Protein AF-A0A531MPR6-F1 (afdb_monomer_lite)

Sequence (70 aa):
YFVPSAHARHSMFDLASYTVDRLASAGVTAESLGRCTYAEEDLFYSYRRTTHRKEPDYGRQVSAIVLEKI

Secondary structure (DSSP, 8-state):
-EEE-SSTT-EEE-HHHHHHHHHHHTT---------TTT-TTT---HHHHHHHT-S----------PPP-

Structure (mmCIF, N/CA/C/O backbone):
data_AF-A0A531MPR6-F1
#
_entry.id   AF-A0A531MPR6-F1
#
loop_
_atom_site.group_PDB
_atom_site.id
_atom_site.type_symbol
_atom_site.label_atom_id
_atom_site.label_alt_id
_atom_site.label_comp_id
_atom_site.label_asym_id
_atom_site.label_entity_id
_atom_site.label_seq_id
_atom_site.pdbx_PDB_ins_code
_atom_site.Cartn_x
_atom_site.Cartn_y
_atom_site.Cartn_z
_atom_site.occupancy
_atom_site.B_iso_or_equiv
_atom_site.auth_seq_id
_atom_site.auth_comp_id
_atom_site.auth_asym_id
_atom_site.auth_atom_id
_atom_site.pdbx_PDB_model_num
ATOM 1 N N . TYR A 1 1 ? -0.517 -15.580 -3.817 1.00 94.00 1 TYR A N 1
ATOM 2 C CA . TYR A 1 1 ? -0.071 -14.174 -3.931 1.00 94.00 1 TYR A CA 1
ATOM 3 C C . TYR A 1 1 ? 0.873 -13.902 -5.093 1.00 94.00 1 TYR A C 1
ATOM 5 O O . TYR A 1 1 ? 0.834 -12.797 -5.606 1.00 94.00 1 TYR A O 1
ATOM 13 N N . PHE A 1 2 ? 1.749 -14.828 -5.501 1.00 97.19 2 PHE A N 1
ATOM 14 C CA . PHE A 1 2 ? 2.646 -14.583 -6.637 1.00 97.19 2 PHE A CA 1
ATOM 15 C C . PHE A 1 2 ? 2.100 -15.203 -7.920 1.00 97.19 2 PHE A C 1
ATOM 17 O O . PHE A 1 2 ? 1.680 -16.359 -7.904 1.00 97.19 2 PHE A O 1
ATOM 24 N N . VAL A 1 3 ? 2.138 -14.448 -9.016 1.00 95.62 3 VAL A N 1
ATOM 25 C CA . VAL A 1 3 ? 1.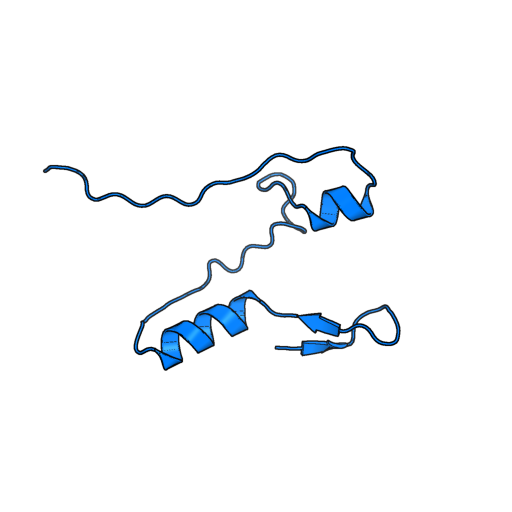856 -14.944 -10.371 1.00 95.62 3 VAL A CA 1
ATOM 26 C C . VAL A 1 3 ? 3.035 -14.632 -11.301 1.00 95.62 3 VAL A C 1
ATOM 28 O O . VAL A 1 3 ? 3.845 -13.752 -10.981 1.00 95.62 3 VAL A O 1
ATOM 31 N N . PRO A 1 4 ? 3.183 -15.338 -12.437 1.00 96.50 4 PRO A N 1
ATOM 32 C CA . PRO A 1 4 ? 4.249 -15.052 -13.392 1.00 96.50 4 PRO A CA 1
ATOM 33 C C . PRO A 1 4 ? 4.237 -13.585 -13.840 1.00 96.50 4 PRO A C 1
ATOM 35 O O . PRO A 1 4 ? 3.173 -13.003 -14.050 1.00 96.50 4 PRO A O 1
ATOM 38 N N . SER A 1 5 ? 5.417 -12.981 -13.990 1.00 96.12 5 SER A N 1
ATOM 39 C CA . SER A 1 5 ? 5.545 -11.651 -14.594 1.00 96.12 5 SER A CA 1
ATOM 40 C C . SER A 1 5 ? 5.985 -11.739 -16.056 1.00 96.12 5 SER A C 1
ATOM 42 O O . SER A 1 5 ? 6.505 -12.763 -16.497 1.00 96.12 5 SER A O 1
ATOM 44 N N . ALA A 1 6 ? 5.845 -10.634 -16.791 1.00 94.56 6 ALA A N 1
ATOM 45 C CA . ALA A 1 6 ? 6.366 -10.512 -18.153 1.00 94.56 6 ALA A CA 1
ATOM 46 C C . ALA A 1 6 ? 7.908 -10.544 -18.226 1.00 94.56 6 ALA A C 1
ATOM 48 O O . ALA A 1 6 ? 8.473 -10.727 -19.302 1.00 94.56 6 ALA A O 1
ATOM 49 N N . HIS A 1 7 ? 8.609 -10.354 -17.104 1.00 94.31 7 HIS A N 1
ATOM 50 C CA . HIS A 1 7 ? 10.065 -10.399 -17.048 1.00 94.31 7 HIS A CA 1
ATOM 51 C C . HIS A 1 7 ? 10.536 -11.731 -16.473 1.00 94.31 7 HIS A C 1
ATOM 53 O O . HIS A 1 7 ? 10.161 -12.134 -15.370 1.00 94.31 7 HIS A O 1
ATOM 59 N N . ALA A 1 8 ? 11.412 -12.412 -17.214 1.00 95.19 8 ALA A N 1
ATOM 60 C CA . ALA A 1 8 ? 12.005 -13.659 -16.755 1.00 95.19 8 ALA A CA 1
ATOM 61 C C . ALA A 1 8 ? 12.668 -13.463 -15.381 1.00 95.19 8 ALA A C 1
ATOM 63 O O . ALA A 1 8 ? 13.314 -12.443 -15.118 1.00 95.19 8 ALA A O 1
ATOM 64 N N . ARG A 1 9 ? 12.500 -14.459 -14.503 1.00 95.06 9 ARG A N 1
ATOM 65 C CA . ARG A 1 9 ? 12.983 -14.453 -13.108 1.00 95.06 9 ARG A CA 1
ATOM 66 C C . ARG A 1 9 ? 12.344 -13.393 -12.195 1.00 95.06 9 ARG A C 1
ATOM 68 O O . ARG A 1 9 ? 12.826 -13.197 -11.087 1.00 95.06 9 ARG A O 1
ATOM 75 N N . HIS A 1 10 ? 11.258 -12.751 -12.622 1.00 95.19 10 HIS A N 1
ATOM 76 C CA . HIS A 1 10 ? 10.451 -11.857 -11.789 1.00 95.19 10 HIS A CA 1
ATOM 77 C C . HIS A 1 10 ? 9.030 -12.412 -11.630 1.00 95.19 10 HIS A C 1
ATOM 79 O O . HIS A 1 10 ? 8.528 -13.131 -12.497 1.00 95.19 10 HIS A O 1
ATOM 85 N N . SER A 1 11 ? 8.370 -12.055 -10.527 1.00 97.38 11 SER A N 1
ATOM 86 C CA . SER A 1 11 ? 6.977 -12.420 -10.231 1.00 97.38 11 SER A CA 1
ATOM 87 C C . SER A 1 11 ? 6.147 -11.173 -9.941 1.00 97.38 11 SER A C 1
ATOM 89 O O . SER A 1 11 ? 6.661 -10.189 -9.409 1.00 97.38 11 SER A O 1
ATOM 91 N N . MET A 1 12 ? 4.860 -11.219 -10.273 1.00 97.06 12 MET A N 1
ATOM 92 C CA . MET A 1 12 ? 3.883 -10.213 -9.861 1.00 97.06 12 MET A CA 1
ATOM 93 C C . MET A 1 12 ? 3.342 -10.596 -8.489 1.00 97.06 12 MET A C 1
ATOM 95 O O . MET A 1 12 ? 2.978 -11.750 -8.274 1.00 97.06 12 MET A O 1
ATOM 99 N N . PHE A 1 13 ? 3.304 -9.639 -7.566 1.00 97.31 13 PHE A N 1
ATOM 100 C CA . PHE A 1 13 ? 2.867 -9.861 -6.194 1.00 97.31 13 PHE A CA 1
ATOM 101 C C . PHE A 1 13 ? 1.519 -9.196 -5.932 1.00 97.31 13 PHE A C 1
ATOM 103 O O . PHE A 1 13 ? 1.380 -7.983 -6.093 1.00 97.31 13 PHE A O 1
ATOM 110 N N . ASP A 1 14 ? 0.556 -9.992 -5.485 1.00 96.94 14 ASP A N 1
ATOM 111 C CA . ASP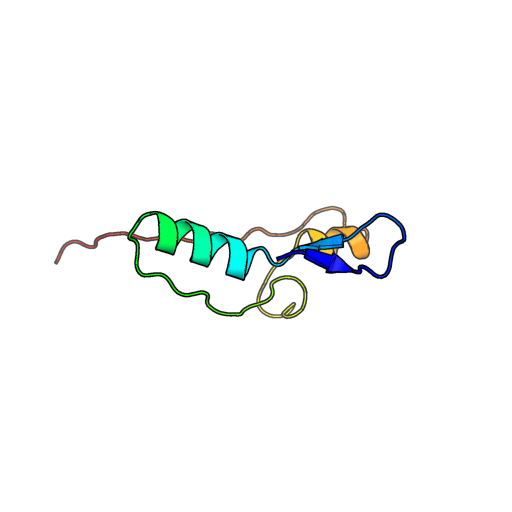 A 1 14 ? -0.714 -9.523 -4.952 1.00 96.94 14 ASP A CA 1
ATOM 112 C C . ASP A 1 14 ? -0.545 -9.091 -3.490 1.00 96.94 14 ASP A C 1
ATOM 114 O O . ASP A 1 14 ? -0.704 -9.877 -2.550 1.00 96.94 14 ASP A O 1
ATOM 118 N N . LEU A 1 15 ? -0.166 -7.823 -3.322 1.00 96.25 15 LEU A N 1
ATOM 119 C CA . LEU A 1 15 ? 0.011 -7.202 -2.013 1.00 96.25 15 LEU A CA 1
ATOM 120 C C . LEU A 1 15 ? -1.314 -7.100 -1.245 1.00 96.25 15 LEU A C 1
ATOM 122 O O . LEU A 1 15 ? -1.318 -7.276 -0.031 1.00 96.25 15 LEU A O 1
ATOM 126 N N . ALA A 1 16 ? -2.426 -6.825 -1.933 1.00 96.25 16 ALA A N 1
ATOM 127 C CA . ALA A 1 16 ? -3.711 -6.576 -1.288 1.00 96.25 16 ALA A CA 1
ATOM 128 C C . ALA A 1 16 ? -4.249 -7.840 -0.609 1.00 96.25 16 ALA A C 1
ATOM 130 O O . ALA A 1 16 ? -4.539 -7.804 0.588 1.00 96.25 16 ALA A O 1
ATOM 131 N N . SER A 1 17 ? -4.315 -8.961 -1.335 1.00 96.88 17 SER A N 1
ATOM 132 C CA . SER A 1 17 ? -4.742 -10.235 -0.748 1.00 96.88 17 SER A CA 1
ATOM 133 C C . SER A 1 17 ? -3.793 -10.691 0.354 1.00 96.88 17 SER A C 1
ATOM 135 O O . SER A 1 17 ? -4.249 -11.125 1.406 1.00 96.88 17 SER A O 1
ATOM 137 N N . TYR A 1 18 ? -2.478 -10.518 0.170 1.00 98.06 18 TYR A N 1
ATOM 138 C CA . TYR A 1 18 ? -1.511 -10.853 1.216 1.00 98.06 18 TYR A CA 1
ATOM 139 C C . TYR A 1 18 ? -1.756 -10.068 2.510 1.00 98.06 18 TYR A C 1
ATOM 141 O O . TYR A 1 18 ? -1.733 -10.645 3.596 1.00 98.06 18 TYR A O 1
ATOM 149 N N . THR A 1 19 ? -2.010 -8.763 2.421 1.00 97.50 19 THR A N 1
ATOM 150 C CA . THR A 1 19 ? -2.293 -7.934 3.597 1.00 97.50 19 THR A CA 1
ATOM 151 C C . THR A 1 19 ? -3.595 -8.344 4.289 1.00 97.50 19 THR A C 1
ATOM 153 O O . THR A 1 19 ? -3.599 -8.460 5.514 1.00 97.50 19 THR A O 1
ATOM 156 N N . VAL A 1 20 ? -4.673 -8.599 3.538 1.00 98.12 20 VAL A N 1
ATOM 157 C CA . VAL A 1 20 ? -5.959 -9.041 4.111 1.00 98.12 20 VAL A CA 1
ATOM 158 C C . VAL A 1 20 ? -5.811 -10.388 4.819 1.00 98.12 20 VAL A C 1
ATOM 160 O O . VAL A 1 20 ? -6.200 -10.503 5.978 1.00 98.12 20 VAL A O 1
ATOM 163 N N . ASP A 1 21 ? -5.165 -11.371 4.194 1.00 98.25 21 ASP A N 1
ATOM 164 C CA . ASP A 1 21 ? -4.984 -12.702 4.787 1.00 98.25 21 ASP A CA 1
ATOM 165 C C . ASP A 1 21 ? -4.112 -12.655 6.054 1.00 98.25 21 ASP A C 1
ATOM 167 O O . ASP A 1 21 ? -4.348 -13.388 7.022 1.00 98.25 21 ASP A O 1
ATOM 171 N N . ARG A 1 22 ? -3.126 -11.748 6.100 1.00 98.38 22 ARG A N 1
ATOM 172 C CA . ARG A 1 22 ? -2.315 -11.481 7.299 1.00 98.38 22 ARG A CA 1
ATOM 173 C C . ARG A 1 22 ? -3.141 -10.884 8.439 1.00 98.38 22 ARG A C 1
ATOM 175 O O . ARG A 1 22 ? -2.935 -11.278 9.584 1.00 98.38 22 ARG A O 1
ATOM 182 N N . LEU A 1 23 ? -4.050 -9.957 8.139 1.00 98.50 23 LEU A N 1
ATOM 183 C CA . LEU A 1 23 ? -4.965 -9.370 9.123 1.00 98.50 23 LEU A CA 1
ATOM 184 C C . LEU A 1 23 ? -5.972 -10.409 9.629 1.00 98.50 23 LEU A C 1
ATOM 186 O O . LEU A 1 23 ? -6.121 -10.568 10.840 1.00 98.50 23 LEU A O 1
ATOM 190 N N . ALA A 1 24 ? -6.567 -11.190 8.726 1.00 98.19 24 ALA A N 1
ATOM 191 C CA . ALA A 1 24 ? -7.477 -12.276 9.076 1.00 98.19 24 ALA A CA 1
ATOM 192 C C . ALA A 1 24 ? -6.801 -13.316 9.985 1.00 98.19 24 ALA A C 1
ATOM 194 O O . ALA A 1 24 ? -7.355 -13.704 11.011 1.00 98.19 24 ALA A O 1
ATOM 195 N N . SER A 1 25 ? -5.556 -13.697 9.676 1.00 98.31 25 SER A N 1
ATOM 196 C CA . SER A 1 25 ? -4.755 -14.606 10.514 1.00 98.31 25 SER A CA 1
ATOM 197 C C . SER A 1 25 ? -4.458 -14.041 11.910 1.00 98.31 25 SER A C 1
ATOM 199 O O . SER A 1 25 ? -4.215 -14.803 12.842 1.00 98.31 25 SER A O 1
ATOM 201 N N . ALA A 1 26 ? -4.472 -12.716 12.066 1.00 98.62 26 ALA A N 1
ATOM 202 C CA . ALA A 1 26 ? -4.327 -12.033 13.349 1.00 98.62 26 ALA A CA 1
ATOM 203 C C . ALA A 1 26 ? -5.668 -11.842 14.090 1.00 98.62 26 ALA A C 1
ATOM 205 O O . ALA A 1 26 ? -5.699 -11.177 15.123 1.00 98.62 26 ALA A O 1
ATOM 206 N N . GLY A 1 27 ? -6.770 -12.405 13.580 1.00 98.56 27 GLY A N 1
ATOM 207 C CA . GLY A 1 27 ? -8.108 -12.271 14.160 1.00 98.56 27 GLY A CA 1
ATOM 208 C C . GLY A 1 27 ? -8.810 -10.951 13.830 1.00 98.56 27 GLY A C 1
ATOM 209 O O . GLY A 1 27 ? -9.789 -10.607 14.487 1.00 98.56 27 GLY A O 1
ATOM 210 N N . VAL A 1 28 ? -8.322 -10.200 12.836 1.00 98.62 28 VAL A N 1
ATOM 211 C CA . VAL A 1 28 ? -8.903 -8.920 12.409 1.00 98.62 28 VAL A CA 1
ATOM 212 C C . VAL A 1 28 ? -9.809 -9.131 11.196 1.00 98.62 28 VAL A C 1
ATOM 214 O O . VAL A 1 28 ? -9.369 -9.655 10.174 1.00 98.62 28 VAL A O 1
ATOM 217 N N . THR A 1 29 ? -11.056 -8.659 11.269 1.00 98.19 29 THR A N 1
ATOM 218 C CA . THR A 1 29 ? -11.932 -8.545 10.093 1.00 98.19 29 THR A CA 1
ATOM 219 C C . THR A 1 29 ? -11.464 -7.376 9.233 1.00 98.19 29 THR A C 1
ATOM 221 O O . THR A 1 29 ? -11.442 -6.238 9.698 1.00 98.19 29 THR A O 1
ATOM 224 N N . ALA A 1 30 ? -11.080 -7.647 7.988 1.00 97.62 30 ALA A N 1
ATOM 225 C CA . ALA A 1 30 ? -10.541 -6.646 7.077 1.00 97.62 30 ALA A CA 1
ATOM 226 C C . ALA A 1 30 ? -11.033 -6.871 5.645 1.00 97.62 30 ALA A C 1
ATOM 228 O O . ALA A 1 30 ? -11.272 -8.003 5.228 1.00 97.62 30 ALA A O 1
ATOM 229 N N . GLU A 1 31 ? -11.113 -5.784 4.884 1.00 96.56 31 GLU A N 1
ATOM 230 C CA . GLU A 1 31 ? -11.375 -5.794 3.448 1.00 96.56 31 GLU A CA 1
ATOM 231 C C . GLU A 1 31 ? -10.400 -4.861 2.722 1.00 96.56 31 GLU A C 1
ATOM 233 O O . GLU A 1 31 ? -9.770 -3.989 3.326 1.00 96.56 31 GLU A O 1
ATOM 238 N N . SER A 1 32 ? -10.261 -5.057 1.413 1.00 95.75 32 SER A N 1
ATOM 239 C CA . SER A 1 32 ? -9.470 -4.186 0.544 1.00 95.75 32 SER A CA 1
ATOM 240 C C . SER A 1 32 ? -10.395 -3.393 -0.368 1.00 95.75 32 SER A C 1
ATOM 242 O O . SER A 1 32 ? -11.339 -3.950 -0.921 1.00 95.75 32 SER A O 1
ATOM 244 N N . LEU A 1 33 ? -10.072 -2.119 -0.611 1.00 95.75 33 LEU A N 1
ATOM 245 C CA . LEU A 1 33 ? -10.831 -1.261 -1.530 1.00 95.75 33 LEU A CA 1
ATOM 246 C C . LEU A 1 33 ? -10.777 -1.742 -2.993 1.00 95.75 33 LEU A C 1
ATOM 248 O O . LEU A 1 33 ? -11.521 -1.236 -3.827 1.00 95.75 33 LEU A O 1
ATOM 252 N N . GLY A 1 34 ? -9.860 -2.657 -3.332 1.00 94.56 34 GLY A N 1
ATOM 253 C CA . GLY A 1 34 ? -9.707 -3.177 -4.696 1.00 94.56 34 GLY A CA 1
ATOM 254 C C . GLY A 1 34 ? -9.221 -2.137 -5.716 1.00 94.56 34 GLY A C 1
ATOM 255 O O . GLY A 1 34 ? -9.401 -2.323 -6.915 1.00 94.56 34 GLY A O 1
ATOM 256 N N . ARG A 1 35 ? -8.620 -1.035 -5.250 1.00 96.38 35 ARG A N 1
ATOM 257 C CA . ARG A 1 35 ? -8.160 0.092 -6.078 1.00 96.38 35 ARG A CA 1
ATOM 258 C C . ARG A 1 35 ? -6.685 -0.039 -6.428 1.00 96.38 35 ARG A C 1
ATOM 260 O O . ARG A 1 35 ? -5.877 -0.446 -5.593 1.00 96.38 35 ARG A O 1
ATOM 267 N N . CYS A 1 36 ? -6.316 0.343 -7.647 1.00 97.12 36 CYS A N 1
ATOM 268 C CA . CYS A 1 36 ? -4.950 0.201 -8.143 1.00 97.12 36 CYS A CA 1
ATOM 269 C C . CYS A 1 36 ? -4.312 1.567 -8.393 1.00 97.12 36 CYS A C 1
ATOM 271 O O . CYS A 1 36 ? -4.614 2.232 -9.382 1.00 97.12 36 CYS A O 1
ATOM 273 N N . THR A 1 37 ? -3.345 1.951 -7.553 1.00 97.88 37 THR A N 1
ATOM 274 C CA . THR A 1 37 ? -2.654 3.246 -7.688 1.00 97.88 37 THR A CA 1
ATOM 275 C C . THR A 1 37 ? -1.942 3.400 -9.028 1.00 97.88 37 THR A C 1
ATOM 277 O O . THR A 1 37 ? -1.841 4.509 -9.540 1.00 97.88 37 THR A O 1
ATOM 280 N N . TYR A 1 38 ? -1.445 2.303 -9.616 1.00 97.38 38 TYR A N 1
ATOM 281 C CA . TYR A 1 38 ? -0.784 2.326 -10.921 1.00 97.38 38 TYR A CA 1
ATOM 282 C C . TYR A 1 38 ? -1.768 2.567 -12.073 1.00 97.38 38 TYR A C 1
ATOM 284 O O . TYR A 1 38 ? -1.456 3.368 -12.952 1.00 97.38 38 TYR A O 1
ATOM 292 N N . ALA A 1 39 ? -2.919 1.885 -12.068 1.00 97.31 39 ALA A N 1
ATOM 293 C CA . ALA A 1 39 ? -3.888 1.920 -13.165 1.00 97.31 39 ALA A CA 1
ATOM 294 C C . ALA A 1 39 ? -4.790 3.163 -13.130 1.00 97.31 39 ALA A C 1
ATOM 296 O O . ALA A 1 39 ? -5.140 3.692 -14.178 1.00 97.31 39 ALA A O 1
ATOM 297 N N . GLU A 1 40 ? -5.145 3.640 -11.939 1.00 97.88 40 GLU A N 1
ATOM 298 C CA . GLU A 1 40 ? -6.095 4.739 -11.744 1.00 97.88 40 GLU A CA 1
ATOM 299 C C . GLU A 1 40 ? -5.364 6.078 -11.577 1.00 97.88 40 GLU A C 1
ATOM 301 O O . GLU A 1 40 ? -5.323 6.673 -10.498 1.00 97.88 40 GLU A O 1
ATOM 306 N N . GLU A 1 41 ? -4.724 6.528 -12.654 1.00 97.12 41 GLU A N 1
ATOM 307 C CA . GLU A 1 41 ? -3.850 7.705 -12.648 1.00 97.12 41 GLU A CA 1
ATOM 308 C C . GLU A 1 41 ? -4.552 9.013 -12.260 1.00 97.12 41 GLU A C 1
ATOM 310 O O . GLU A 1 41 ? -3.952 9.817 -11.548 1.00 97.12 41 GLU A O 1
ATOM 315 N N . ASP A 1 42 ? -5.819 9.191 -12.637 1.00 97.50 42 ASP A N 1
ATOM 316 C CA . ASP A 1 42 ? -6.585 10.413 -12.345 1.00 97.50 42 ASP A CA 1
ATOM 317 C C . ASP A 1 42 ? -6.871 10.608 -10.846 1.00 97.50 42 ASP A C 1
ATOM 319 O O . ASP A 1 42 ? -7.262 11.690 -10.413 1.00 97.50 42 ASP A O 1
ATOM 323 N N . LEU A 1 43 ? -6.695 9.553 -10.045 1.00 97.12 43 LEU A N 1
ATOM 324 C CA . LEU A 1 43 ? -7.070 9.523 -8.632 1.00 97.12 43 LEU A CA 1
ATOM 325 C C . LEU A 1 43 ? -5.872 9.314 -7.705 1.00 97.12 43 LEU A C 1
ATOM 327 O O . LEU A 1 43 ? -5.923 9.697 -6.535 1.00 97.12 43 LEU A O 1
ATOM 331 N N . PHE A 1 44 ? -4.785 8.712 -8.200 1.00 98.31 44 PHE A N 1
ATOM 332 C CA . PHE A 1 44 ? -3.648 8.343 -7.366 1.00 98.31 44 PHE A CA 1
ATOM 333 C C . PHE A 1 44 ? -2.298 8.628 -8.029 1.00 98.31 44 PHE A C 1
ATOM 335 O O . PHE A 1 44 ? -2.015 8.166 -9.131 1.00 98.31 44 PHE A O 1
ATOM 342 N N . TYR A 1 45 ? -1.380 9.242 -7.281 1.00 98.31 45 TYR A N 1
ATOM 343 C CA . TYR A 1 45 ? 0.060 9.089 -7.483 1.00 98.31 45 TYR A CA 1
ATOM 344 C C . TYR A 1 45 ? 0.499 7.621 -7.358 1.00 98.31 45 TYR A C 1
ATOM 346 O O . TYR A 1 45 ? -0.049 6.863 -6.553 1.00 98.31 45 TYR A O 1
ATOM 354 N N . SER A 1 46 ? 1.520 7.227 -8.127 1.00 98.38 46 SER A N 1
ATOM 355 C CA . SER A 1 46 ? 2.087 5.875 -8.101 1.00 98.38 46 SER A CA 1
ATOM 356 C C . SER A 1 46 ? 3.585 5.876 -8.370 1.00 98.38 46 SER A C 1
ATOM 358 O O . SER A 1 46 ? 4.025 6.153 -9.484 1.00 98.38 46 SER A O 1
ATOM 360 N N . TYR A 1 47 ? 4.363 5.434 -7.380 1.00 97.81 47 TYR A N 1
ATOM 361 C CA . TYR A 1 47 ? 5.814 5.287 -7.511 1.00 97.81 47 TYR A CA 1
ATOM 362 C C . TYR A 1 47 ? 6.225 4.399 -8.698 1.00 97.81 47 TYR A C 1
ATOM 364 O O . TYR A 1 47 ? 7.159 4.717 -9.437 1.00 97.81 47 TYR A O 1
ATOM 372 N N . ARG A 1 48 ? 5.515 3.281 -8.918 1.00 96.62 48 ARG A N 1
ATOM 373 C CA . ARG A 1 48 ? 5.822 2.362 -10.024 1.00 96.62 48 ARG A CA 1
ATOM 374 C C . ARG A 1 48 ? 5.572 3.017 -11.383 1.00 96.62 48 ARG A C 1
ATOM 376 O O . ARG A 1 48 ? 6.375 2.811 -12.290 1.00 96.62 48 ARG A O 1
ATOM 383 N N . ARG A 1 49 ? 4.499 3.807 -11.521 1.00 97.88 49 ARG A N 1
ATOM 384 C CA . ARG A 1 49 ? 4.188 4.528 -12.767 1.00 97.88 49 ARG A CA 1
ATOM 385 C C . ARG A 1 49 ? 5.242 5.589 -13.058 1.00 97.88 49 ARG A C 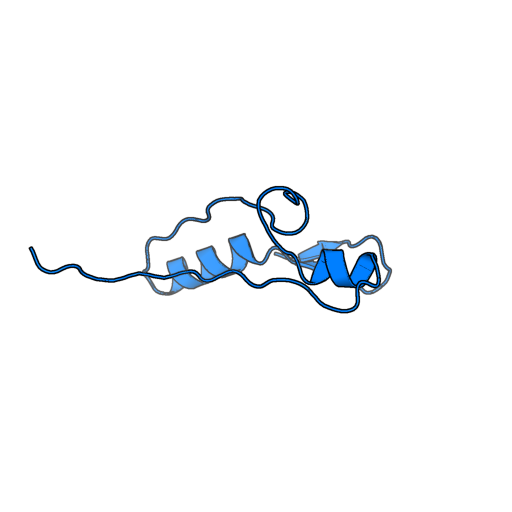1
ATOM 387 O O . ARG A 1 49 ? 5.809 5.571 -14.145 1.00 97.88 49 ARG A O 1
ATOM 394 N N . THR A 1 50 ? 5.588 6.398 -12.061 1.00 98.00 50 THR A N 1
ATOM 395 C CA . THR A 1 50 ? 6.668 7.394 -12.134 1.00 98.00 50 THR A CA 1
ATOM 396 C C . THR A 1 50 ? 8.003 6.756 -12.525 1.00 98.00 50 THR A C 1
ATOM 398 O O . THR A 1 50 ? 8.675 7.241 -13.432 1.00 98.00 50 THR A O 1
ATOM 401 N N . THR A 1 51 ? 8.351 5.601 -11.941 1.00 97.50 51 THR A N 1
ATOM 402 C CA . THR A 1 51 ? 9.570 4.850 -12.301 1.00 97.50 51 THR A CA 1
ATOM 403 C C . THR A 1 51 ? 9.551 4.399 -13.764 1.00 97.50 51 THR A C 1
ATOM 405 O O . THR A 1 51 ? 10.530 4.586 -1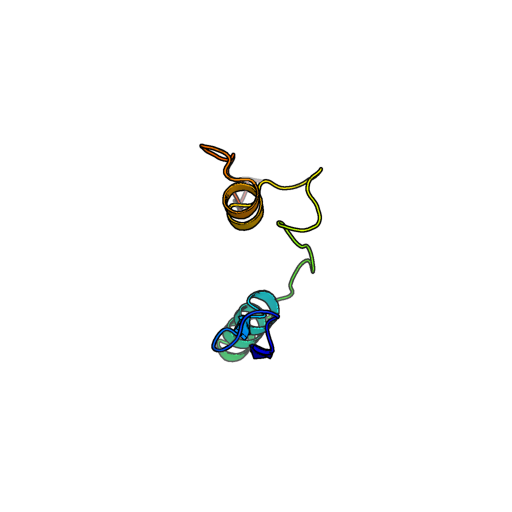4.483 1.00 97.50 51 THR A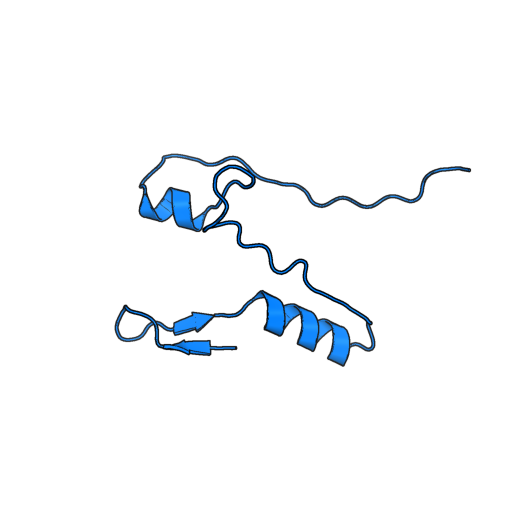 O 1
ATOM 408 N N . HIS A 1 52 ? 8.437 3.827 -14.236 1.00 96.50 52 HIS A N 1
ATOM 409 C CA . HIS A 1 52 ? 8.301 3.397 -15.632 1.00 96.50 52 HIS A CA 1
ATOM 410 C C . HIS A 1 52 ? 8.356 4.570 -16.621 1.00 96.50 52 HIS A C 1
ATOM 412 O O . HIS A 1 52 ? 8.888 4.417 -17.719 1.00 96.50 52 HIS A O 1
ATOM 418 N N . ARG A 1 53 ? 7.842 5.740 -16.227 1.00 97.56 53 ARG A N 1
ATOM 419 C CA . ARG A 1 53 ? 7.863 6.970 -17.030 1.00 97.56 53 ARG A CA 1
ATOM 420 C C . ARG A 1 53 ? 9.143 7.795 -16.889 1.00 97.56 53 ARG A C 1
ATOM 422 O O . ARG A 1 53 ? 9.308 8.756 -17.632 1.00 97.56 53 ARG A O 1
ATOM 429 N N . LYS A 1 54 ? 10.070 7.398 -16.007 1.00 98.00 54 LYS A N 1
ATOM 430 C CA . LYS A 1 54 ? 11.325 8.118 -15.713 1.00 98.00 54 LYS A CA 1
ATOM 431 C C . LYS A 1 54 ? 11.094 9.563 -15.255 1.00 98.00 54 LYS A C 1
ATOM 433 O O . LYS A 1 54 ? 11.876 10.458 -15.567 1.00 98.00 54 LYS A O 1
ATOM 438 N N . GLU A 1 55 ? 10.011 9.783 -14.524 1.00 97.69 55 GLU A N 1
ATOM 439 C CA . GLU A 1 55 ? 9.710 11.072 -13.911 1.00 97.69 55 GLU A CA 1
ATOM 440 C C . GLU A 1 55 ? 10.616 11.292 -12.681 1.00 97.69 55 GLU A C 1
ATOM 442 O O . GLU A 1 55 ? 10.941 10.329 -11.980 1.00 97.69 55 GLU A O 1
ATOM 447 N N . PRO A 1 56 ? 11.054 12.535 -12.409 1.00 96.88 56 PRO A N 1
ATOM 448 C CA . PRO A 1 56 ? 12.053 12.810 -11.374 1.00 96.88 56 PRO A CA 1
ATOM 449 C C . PRO A 1 56 ? 11.517 12.685 -9.939 1.00 96.88 56 PRO A C 1
ATOM 451 O O . PRO A 1 56 ? 12.290 12.400 -9.029 1.00 96.88 56 PRO A O 1
ATOM 454 N N . ASP A 1 57 ? 10.218 12.900 -9.725 1.00 96.38 57 ASP A N 1
ATOM 455 C CA . ASP A 1 57 ? 9.549 12.745 -8.429 1.00 96.38 57 ASP A CA 1
ATOM 456 C C . ASP A 1 57 ? 8.049 12.488 -8.639 1.00 96.38 57 ASP A C 1
ATOM 458 O O . ASP A 1 57 ? 7.536 12.579 -9.755 1.00 96.38 57 ASP A O 1
ATOM 462 N N . TYR A 1 58 ? 7.347 12.162 -7.558 1.00 97.12 58 TYR A N 1
ATOM 463 C CA . TYR A 1 58 ? 5.911 11.913 -7.539 1.00 97.12 58 TYR A CA 1
ATOM 464 C C . TYR A 1 58 ? 5.286 12.419 -6.237 1.00 97.12 58 TYR A C 1
ATOM 466 O O . TYR A 1 58 ? 5.925 12.451 -5.182 1.00 97.12 58 TYR A O 1
ATOM 474 N N . GLY A 1 59 ? 4.006 12.791 -6.295 1.00 97.19 59 GLY A N 1
ATOM 475 C CA . GLY A 1 59 ? 3.229 13.108 -5.097 1.00 97.19 59 GLY A CA 1
ATOM 476 C C . GLY A 1 59 ? 2.996 11.879 -4.212 1.00 97.19 59 GLY A C 1
ATOM 477 O O . GLY A 1 59 ? 3.187 10.739 -4.628 1.00 97.19 59 GLY A O 1
ATOM 478 N N . ARG A 1 60 ? 2.571 12.089 -2.965 1.00 97.56 60 ARG A N 1
ATOM 479 C CA . ARG A 1 60 ? 2.360 11.016 -1.977 1.00 97.56 60 ARG A CA 1
ATOM 480 C C . ARG A 1 60 ? 0.993 11.189 -1.329 1.00 97.56 60 ARG A C 1
ATOM 482 O O . ARG A 1 60 ? 0.644 12.299 -0.936 1.00 97.56 60 ARG A O 1
ATOM 489 N N . GLN A 1 61 ? 0.220 10.110 -1.236 1.0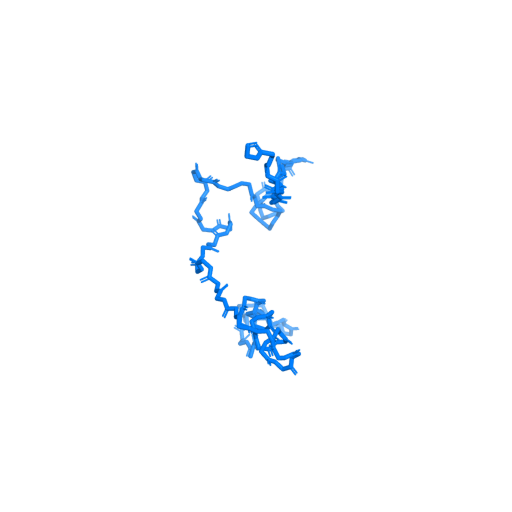0 97.75 61 GLN A N 1
ATOM 490 C CA . GLN A 1 61 ? -1.025 10.111 -0.467 1.00 97.75 61 GLN A CA 1
ATOM 491 C C . GLN A 1 61 ? -0.758 9.873 1.019 1.00 97.75 61 GLN A C 1
ATOM 493 O O . GLN A 1 61 ? 0.293 9.362 1.409 1.00 97.75 61 GLN A O 1
ATOM 498 N N . VAL A 1 62 ? -1.761 10.192 1.834 1.00 97.88 62 VAL A N 1
ATOM 499 C CA . VAL A 1 62 ? -1.828 9.824 3.245 1.00 97.88 62 VAL A CA 1
ATOM 500 C C . VAL A 1 62 ? -3.160 9.130 3.515 1.00 97.88 62 VAL A C 1
ATOM 502 O O . VAL A 1 62 ? -4.203 9.579 3.043 1.00 97.88 62 VAL A O 1
ATOM 505 N N . SER A 1 63 ? -3.117 8.043 4.280 1.00 96.69 63 SER A N 1
ATOM 506 C CA . SER A 1 63 ? -4.302 7.456 4.905 1.00 96.69 63 SER A CA 1
ATOM 507 C C . SER A 1 63 ? -4.306 7.886 6.365 1.00 96.69 63 SER A C 1
ATOM 509 O O . SER A 1 63 ? -3.317 7.671 7.064 1.00 96.69 63 SER A O 1
ATOM 511 N N . ALA A 1 64 ? -5.390 8.505 6.824 1.00 97.31 64 ALA A N 1
ATOM 512 C CA . ALA A 1 64 ? -5.512 9.011 8.186 1.00 97.31 64 ALA A CA 1
ATOM 513 C C . ALA A 1 64 ? -6.835 8.558 8.807 1.00 97.31 64 ALA A C 1
ATOM 515 O O . ALA A 1 64 ? -7.843 8.428 8.117 1.00 97.31 64 ALA A O 1
ATOM 516 N N . ILE A 1 65 ? -6.813 8.324 10.116 1.00 97.12 65 ILE A N 1
ATOM 517 C CA . ILE A 1 65 ? -7.986 7.995 10.923 1.00 97.12 65 ILE A CA 1
ATOM 518 C C . ILE A 1 65 ? -7.857 8.703 12.273 1.00 97.12 65 ILE A C 1
ATOM 520 O O . ILE A 1 65 ? -6.764 8.767 12.838 1.00 97.12 65 ILE A O 1
ATOM 524 N N . VAL A 1 66 ? -8.959 9.261 12.773 1.00 97.06 66 VAL A N 1
ATOM 525 C CA . VAL A 1 66 ? -9.022 9.959 14.061 1.00 97.06 66 VAL A CA 1
ATOM 526 C C . VAL A 1 66 ? -10.367 9.691 14.731 1.00 97.06 66 VAL A C 1
ATOM 528 O O . VAL A 1 66 ? -11.365 9.460 14.052 1.00 97.06 66 VAL A O 1
ATOM 531 N N . LEU A 1 67 ? -10.389 9.715 16.063 1.00 97.19 67 LEU A N 1
ATOM 532 C CA . LEU A 1 67 ? -11.627 9.804 16.830 1.00 97.19 67 LEU A CA 1
ATOM 533 C C . LEU A 1 67 ? -11.922 11.280 17.089 1.00 97.19 67 LEU A C 1
ATOM 535 O O . LEU A 1 67 ? -11.133 11.966 17.743 1.00 97.19 67 LEU A O 1
ATOM 539 N N . GLU A 1 68 ? -13.038 11.773 16.567 1.00 93.44 68 GLU A N 1
ATOM 540 C CA . GLU A 1 68 ? -13.488 13.137 16.834 1.00 93.44 68 GLU A CA 1
ATOM 541 C C . GLU A 1 68 ? -14.151 13.224 18.214 1.00 93.44 68 GLU A C 1
ATOM 543 O O . GLU A 1 68 ? -14.705 12.248 18.727 1.00 93.44 68 GLU A O 1
ATOM 548 N N . LYS A 1 69 ? -14.073 14.401 18.842 1.00 88.56 69 LYS A N 1
ATOM 549 C CA . LYS A 1 69 ? -14.862 14.669 20.047 1.00 88.56 69 LYS A CA 1
ATOM 550 C C . LYS A 1 69 ? -16.312 14.877 19.617 1.00 88.56 69 LYS A C 1
ATOM 552 O O . LYS A 1 69 ? -16.553 15.687 18.726 1.00 88.56 69 LYS A O 1
ATOM 557 N N . ILE A 1 70 ? -17.225 14.139 20.246 1.00 70.44 70 ILE A N 1
ATOM 558 C CA . ILE A 1 70 ? -18.677 14.341 20.128 1.00 70.44 70 ILE A CA 1
ATOM 559 C C . ILE A 1 70 ? -19.054 15.656 20.812 1.00 70.44 70 ILE A C 1
ATOM 561 O O . ILE A 1 70 ? -18.500 15.911 21.909 1.00 70.44 70 ILE A O 1
#

pLDDT: mean 96.55, std 3.5, range [70.44, 98.62]

Foldseek 3Di:
DWDDDPDPPDTDDDPQVVVCVVCVVVVHHDDDPPDDQQPCVVVHKDPVNCVVVVPPDIDDDDDDDDDDDD

Radius of gyration: 16.02 Å; chains: 1; bounding box: 32×30×38 Å